Protein AF-A0A2D7FCI9-F1 (afdb_monomer)

Nearest PDB structures (foldseek):
  7xcl-assembly1_F  TM=9.206E-01  e=3.151E-03  Methanosarcina barkeri MS
  7xcm-assembly1_C  TM=9.207E-01  e=4.692E-03  Methanosarcina barkeri MS
  7xcn-assembly1_D  TM=9.193E-01  e=6.538E-03  Methanosarcina barkeri MS
  8fks-assembly1_SC  TM=2.539E-01  e=3.342E+00  Homo sapiens

Foldseek 3Di:
DCCVVVVVQCCLAPVAFFDPDQVVLVVLVVLVWDADPVSGGTRDHPVSCVVVVVVDDQWDWDCDPDNVPTDGDSDDPDPD

Structure (mmCIF, N/CA/C/O backbone):
data_AF-A0A2D7FCI9-F1
#
_entry.id   AF-A0A2D7FCI9-F1
#
loop_
_atom_site.group_PDB
_atom_site.id
_atom_site.type_symbol
_atom_site.label_atom_id
_atom_site.label_alt_id
_atom_site.label_comp_id
_atom_site.label_asym_id
_atom_site.label_entity_id
_atom_site.label_seq_id
_atom_site.pdbx_PDB_ins_code
_atom_site.Cartn_x
_atom_site.Cartn_y
_atom_site.Cartn_z
_atom_site.occupancy
_atom_site.B_iso_or_equiv
_atom_site.auth_seq_id
_atom_site.auth_comp_id
_atom_site.auth_asym_id
_atom_site.auth_atom_id
_atom_site.pdbx_PDB_model_num
ATOM 1 N N . MET A 1 1 ? -16.353 -2.672 -19.743 1.00 47.00 1 MET A N 1
ATOM 2 C CA . MET A 1 1 ? -15.263 -3.595 -19.354 1.00 47.00 1 MET A CA 1
ATOM 3 C C . MET A 1 1 ? -14.620 -3.068 -18.071 1.00 47.00 1 MET A C 1
ATOM 5 O O . MET A 1 1 ? -13.484 -2.621 -18.076 1.00 47.00 1 MET A O 1
ATOM 9 N N . LEU A 1 2 ? -15.411 -3.017 -16.992 1.00 58.81 2 LEU A N 1
ATOM 10 C CA . LEU A 1 2 ? -15.061 -2.392 -15.704 1.00 58.81 2 LEU A CA 1
ATOM 11 C C . LEU A 1 2 ? -15.382 -3.303 -14.506 1.00 58.81 2 LEU A C 1
ATOM 13 O O . LEU A 1 2 ? -15.025 -2.977 -13.376 1.00 58.81 2 LEU A O 1
ATOM 17 N N . ASP A 1 3 ? -16.046 -4.434 -14.738 1.00 75.00 3 ASP A N 1
ATOM 18 C CA . ASP A 1 3 ? -16.757 -5.140 -13.671 1.00 75.00 3 ASP A CA 1
ATOM 19 C C . ASP A 1 3 ? -15.803 -5.818 -12.694 1.00 75.00 3 ASP A C 1
ATOM 21 O O . ASP A 1 3 ? -15.995 -5.717 -11.490 1.00 75.00 3 ASP A O 1
ATOM 25 N N . ILE A 1 4 ? -14.705 -6.402 -13.188 1.00 87.19 4 ILE A N 1
ATOM 26 C CA . ILE A 1 4 ? -13.702 -7.032 -12.318 1.00 87.19 4 ILE A CA 1
ATOM 27 C C . ILE A 1 4 ? -12.991 -5.978 -11.467 1.00 87.19 4 ILE A C 1
ATOM 29 O O . ILE A 1 4 ? -12.789 -6.193 -10.276 1.00 87.19 4 ILE A O 1
ATOM 33 N N . HIS A 1 5 ? -12.630 -4.827 -12.044 1.00 87.94 5 HIS A N 1
ATOM 34 C CA . HIS A 1 5 ? -11.960 -3.772 -11.284 1.00 87.94 5 HIS A CA 1
ATOM 35 C C . HIS A 1 5 ? -12.867 -3.236 -10.174 1.00 87.94 5 HIS A C 1
ATOM 37 O O . HIS A 1 5 ? -12.457 -3.213 -9.019 1.00 87.94 5 HIS A O 1
ATOM 43 N N . ASN A 1 6 ? -14.109 -2.878 -10.499 1.00 88.12 6 ASN A N 1
ATOM 44 C CA . ASN A 1 6 ? -15.052 -2.352 -9.515 1.00 88.12 6 ASN A CA 1
ATOM 45 C C . ASN A 1 6 ? -15.408 -3.394 -8.448 1.00 88.12 6 ASN A C 1
ATOM 47 O O . ASN A 1 6 ? -15.371 -3.067 -7.265 1.00 88.12 6 ASN A O 1
ATOM 51 N N . ALA A 1 7 ? -15.648 -4.649 -8.843 1.00 89.69 7 ALA A N 1
ATOM 52 C CA . ALA A 1 7 ? -15.893 -5.741 -7.902 1.00 89.69 7 ALA A CA 1
ATOM 53 C C . ALA A 1 7 ? -14.699 -5.961 -6.961 1.00 89.69 7 ALA A C 1
ATOM 55 O O . ALA A 1 7 ? -14.879 -6.154 -5.764 1.00 89.69 7 ALA A O 1
ATOM 56 N N . THR A 1 8 ? -13.468 -5.866 -7.477 1.00 90.88 8 THR A N 1
ATOM 57 C CA . THR A 1 8 ? -12.261 -5.996 -6.646 1.00 90.88 8 THR A CA 1
ATOM 58 C C . THR A 1 8 ? -12.168 -4.854 -5.635 1.00 90.88 8 THR A C 1
ATOM 60 O O . THR A 1 8 ? -11.843 -5.091 -4.478 1.00 90.88 8 THR A O 1
ATOM 63 N N . MET A 1 9 ? -12.476 -3.619 -6.045 1.00 90.12 9 MET A N 1
ATOM 64 C CA . MET A 1 9 ? -12.456 -2.465 -5.137 1.00 90.12 9 MET A CA 1
ATOM 65 C C . MET A 1 9 ? -13.522 -2.584 -4.043 1.00 90.12 9 MET A C 1
ATOM 67 O O . MET A 1 9 ? -13.219 -2.320 -2.886 1.00 90.12 9 MET A O 1
ATOM 71 N N . GLN A 1 10 ? -14.719 -3.068 -4.383 1.00 90.00 10 GLN A N 1
ATOM 72 C CA . GLN A 1 10 ? -15.776 -3.319 -3.405 1.00 90.00 10 GLN A CA 1
ATOM 73 C C . GLN A 1 10 ? -15.353 -4.370 -2.367 1.00 90.00 10 GLN A C 1
ATOM 75 O O . GLN A 1 10 ? -15.518 -4.159 -1.170 1.00 90.00 10 GLN A O 1
ATOM 80 N N . VAL A 1 11 ? -14.735 -5.474 -2.801 1.00 91.31 11 VAL A N 1
ATOM 81 C CA . VAL A 1 11 ? -14.225 -6.509 -1.885 1.00 91.31 11 VAL A CA 1
ATOM 82 C C . VAL A 1 11 ? -13.154 -5.946 -0.942 1.00 91.31 11 VAL A C 1
ATOM 84 O O . VAL A 1 11 ? -13.192 -6.218 0.256 1.00 91.31 11 VAL A O 1
ATOM 87 N N . LEU A 1 12 ? -12.216 -5.144 -1.455 1.00 90.06 12 LEU A N 1
ATOM 88 C CA . LEU A 1 12 ? -11.139 -4.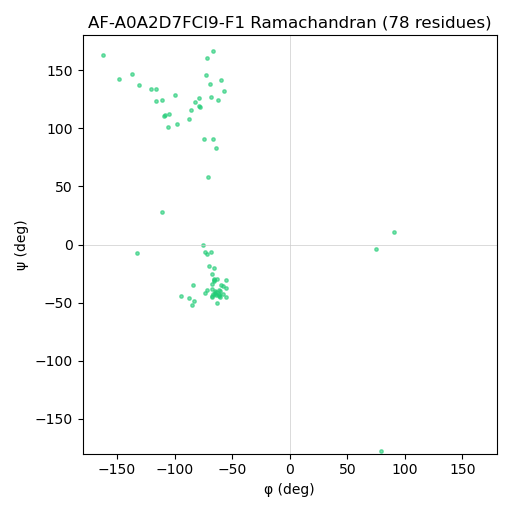554 -0.649 1.00 90.06 12 LEU A CA 1
ATOM 89 C C . LEU A 1 12 ? -11.641 -3.550 0.400 1.00 90.06 12 LEU A C 1
ATOM 91 O O . LEU A 1 12 ? -11.029 -3.426 1.466 1.00 90.06 12 LEU A O 1
ATOM 95 N N . GLU A 1 13 ? -12.736 -2.850 0.107 1.00 90.12 13 GLU A N 1
ATOM 96 C CA . GLU A 1 13 ? -13.319 -1.841 0.990 1.00 90.12 13 GLU A CA 1
ATOM 97 C C . GLU A 1 13 ? -14.312 -2.444 1.999 1.00 90.12 13 GLU A C 1
ATOM 99 O O . GLU A 1 13 ? -14.237 -2.140 3.191 1.00 90.12 13 GLU A O 1
ATOM 104 N N . GLU A 1 14 ? -15.213 -3.324 1.552 1.00 89.62 14 GLU A N 1
ATOM 105 C CA . GLU A 1 14 ? -16.289 -3.885 2.381 1.00 89.62 14 GLU A CA 1
ATOM 106 C C . GLU A 1 14 ? -15.819 -5.098 3.196 1.00 89.62 14 GLU A C 1
ATOM 108 O O . GLU A 1 14 ? -15.982 -5.144 4.424 1.00 89.62 14 GLU A O 1
ATOM 113 N N . ILE A 1 15 ? -15.203 -6.073 2.521 1.00 90.94 15 ILE A N 1
ATOM 114 C CA . ILE A 1 15 ? -14.770 -7.334 3.134 1.00 90.94 15 ILE A CA 1
ATOM 115 C C . ILE A 1 15 ? -13.406 -7.140 3.804 1.00 90.94 15 ILE A C 1
ATOM 117 O O . ILE A 1 15 ? -13.256 -7.463 4.979 1.00 90.94 15 ILE A O 1
ATOM 121 N N . GLY A 1 16 ? -12.447 -6.537 3.096 1.00 87.56 16 GLY A N 1
ATOM 122 C CA . GLY A 1 16 ? -11.063 -6.395 3.553 1.00 87.56 16 GLY A CA 1
ATOM 123 C C . GLY A 1 16 ? -10.233 -7.672 3.372 1.00 87.56 16 GLY A C 1
ATOM 124 O O . GLY A 1 16 ? -10.696 -8.665 2.812 1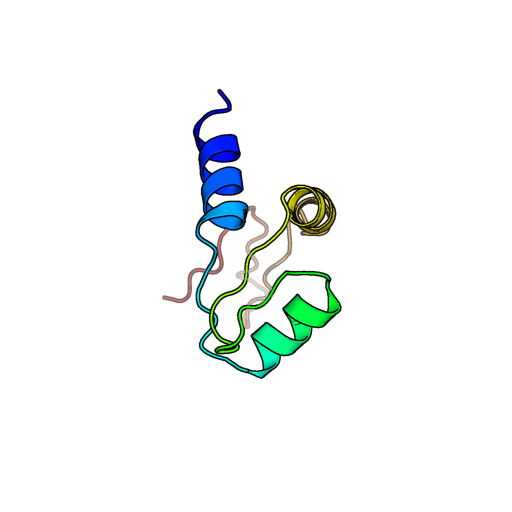.00 87.56 16 GLY A O 1
ATOM 125 N N . ILE A 1 17 ? -8.972 -7.633 3.807 1.00 90.94 17 ILE A N 1
ATOM 126 C CA . ILE A 1 17 ? -8.021 -8.752 3.723 1.00 90.94 17 ILE A CA 1
ATOM 127 C C . ILE A 1 17 ? -7.352 -8.958 5.081 1.00 90.94 17 ILE A C 1
ATOM 129 O O . ILE A 1 17 ? -6.912 -7.991 5.706 1.00 90.94 17 ILE A O 1
ATOM 133 N N . ASP A 1 18 ? -7.218 -10.217 5.497 1.00 91.75 18 ASP A N 1
ATOM 134 C CA . ASP A 1 18 ? -6.473 -10.581 6.699 1.00 91.75 18 ASP A CA 1
ATOM 135 C C . ASP A 1 18 ? -4.960 -10.586 6.452 1.00 91.75 18 ASP A C 1
ATOM 137 O O . ASP A 1 18 ? -4.422 -11.357 5.653 1.00 91.75 18 ASP A O 1
ATOM 141 N N . PHE A 1 19 ? -4.253 -9.741 7.195 1.00 90.75 19 PHE A N 1
ATOM 142 C CA . PHE A 1 19 ? -2.801 -9.689 7.240 1.00 90.75 19 PHE A CA 1
ATOM 143 C C . PHE A 1 19 ? -2.309 -10.291 8.554 1.00 90.75 19 PHE A C 1
ATOM 145 O O . PHE A 1 19 ? -2.264 -9.632 9.585 1.00 90.75 19 PHE A O 1
ATOM 152 N N . LEU A 1 20 ? -1.841 -11.538 8.489 1.00 90.62 20 LEU A N 1
ATOM 153 C CA . LEU A 1 20 ? -1.315 -12.279 9.646 1.00 90.62 20 LEU A CA 1
ATOM 154 C C . LEU A 1 20 ? 0.017 -11.731 10.195 1.00 90.62 20 LEU A C 1
ATOM 156 O O . LEU A 1 20 ? 0.534 -12.231 11.188 1.00 90.62 20 LEU A O 1
ATOM 160 N N . HIS A 1 21 ? 0.624 -10.755 9.518 1.00 90.75 21 HIS A N 1
ATOM 161 C CA . HIS A 1 21 ? 1.939 -10.232 9.866 1.00 90.75 21 HIS A CA 1
ATOM 162 C C . HIS A 1 21 ? 1.830 -8.823 10.465 1.00 90.75 21 HIS A C 1
ATOM 164 O O . HIS A 1 21 ? 1.619 -7.849 9.739 1.00 90.75 21 HIS A O 1
ATOM 170 N N . ASP A 1 22 ? 2.128 -8.675 11.756 1.00 88.50 22 ASP A N 1
ATOM 171 C CA . ASP A 1 22 ? 1.946 -7.422 12.513 1.00 88.50 22 ASP A CA 1
ATOM 172 C C . ASP A 1 22 ? 2.646 -6.197 11.905 1.00 88.50 22 ASP A C 1
ATOM 174 O O . ASP A 1 22 ? 2.120 -5.078 11.903 1.00 88.50 22 ASP A O 1
ATOM 178 N N . LYS A 1 23 ? 3.850 -6.378 11.337 1.00 90.38 23 LYS A N 1
ATOM 179 C CA . LYS A 1 23 ? 4.545 -5.261 10.667 1.00 90.38 23 LYS A CA 1
ATOM 180 C C . LYS A 1 23 ? 3.825 -4.806 9.396 1.00 90.38 23 LYS A C 1
ATOM 182 O O . LYS A 1 23 ? 3.857 -3.617 9.099 1.00 90.38 23 LYS A O 1
ATOM 187 N N . ALA A 1 24 ? 3.185 -5.716 8.660 1.00 90.69 24 ALA A N 1
ATOM 188 C CA . ALA A 1 24 ? 2.442 -5.365 7.453 1.00 90.69 24 ALA A CA 1
ATOM 189 C C . ALA A 1 24 ? 1.211 -4.532 7.826 1.00 90.69 24 ALA A C 1
ATOM 191 O O . ALA A 1 24 ? 1.011 -3.452 7.274 1.00 90.69 24 ALA A O 1
ATOM 192 N N . VAL A 1 25 ? 0.480 -4.962 8.858 1.00 90.69 25 VAL A N 1
ATOM 193 C CA . VAL A 1 25 ? -0.639 -4.211 9.447 1.00 90.69 25 VAL A CA 1
ATOM 194 C C . VAL A 1 25 ? -0.191 -2.817 9.881 1.00 90.69 25 VAL A C 1
ATOM 196 O O . VAL A 1 25 ? -0.837 -1.822 9.564 1.00 90.69 25 VAL A O 1
ATOM 199 N N . SER A 1 26 ? 0.957 -2.717 10.554 1.00 90.38 26 SER A N 1
ATOM 200 C CA . SER A 1 26 ? 1.512 -1.435 11.001 1.00 90.38 26 SER A CA 1
ATOM 201 C C . SER A 1 26 ? 1.830 -0.485 9.839 1.00 90.38 26 SER A C 1
ATOM 203 O O . S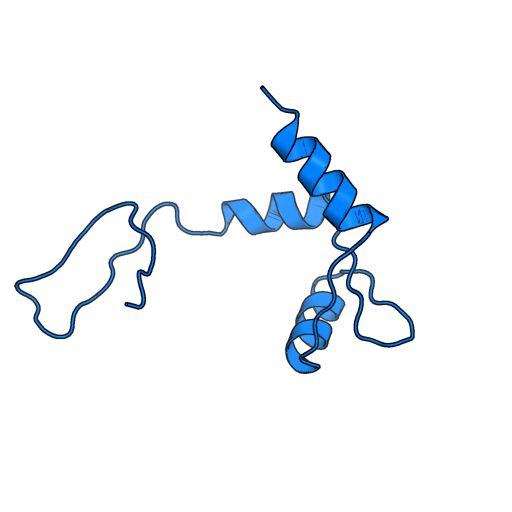ER A 1 26 ? 1.606 0.720 9.955 1.00 90.38 26 SER A O 1
ATOM 205 N N . VAL A 1 27 ? 2.346 -1.000 8.718 1.00 92.06 27 VAL A N 1
ATOM 206 C CA . VAL A 1 27 ? 2.599 -0.204 7.504 1.00 92.06 27 VAL A CA 1
ATOM 207 C C . VAL A 1 27 ? 1.284 0.262 6.880 1.00 92.06 27 VAL A C 1
ATOM 209 O O . VAL A 1 27 ? 1.155 1.437 6.548 1.00 92.06 27 VAL A O 1
ATOM 212 N N . LEU A 1 28 ? 0.292 -0.623 6.777 1.00 89.31 28 LEU A N 1
ATOM 213 C CA . LEU A 1 28 ? -1.009 -0.307 6.184 1.00 89.31 28 LEU A CA 1
ATOM 214 C C . LEU A 1 28 ? -1.805 0.691 7.035 1.00 89.31 28 LEU A C 1
ATOM 216 O O . LEU A 1 28 ? -2.387 1.631 6.497 1.00 89.31 28 LEU A O 1
ATOM 220 N N . ARG A 1 29 ? -1.747 0.570 8.366 1.00 89.75 29 ARG A N 1
ATOM 221 C CA . ARG A 1 29 ? -2.339 1.538 9.300 1.00 89.75 29 ARG A CA 1
ATOM 222 C C . ARG A 1 29 ? -1.713 2.925 9.140 1.00 89.75 29 ARG A C 1
ATOM 224 O O . ARG A 1 29 ? -2.428 3.919 9.099 1.00 89.75 29 ARG A O 1
ATOM 231 N N . LYS A 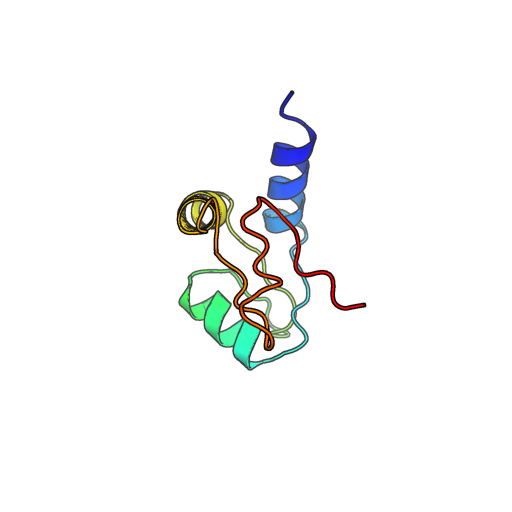1 30 ? -0.384 3.003 8.986 1.00 90.38 30 LYS A N 1
ATOM 232 C CA . LYS A 1 30 ? 0.323 4.267 8.696 1.00 90.38 30 LYS A CA 1
ATOM 233 C C . LYS A 1 30 ? -0.021 4.838 7.322 1.00 90.38 30 LYS A C 1
ATOM 235 O O . LYS A 1 30 ? -0.017 6.051 7.159 1.00 90.38 30 LYS A O 1
ATOM 240 N N . ALA A 1 31 ? -0.324 3.978 6.353 1.00 87.88 31 ALA A N 1
ATOM 241 C CA . ALA A 1 31 ? -0.782 4.379 5.028 1.00 87.88 31 ALA A CA 1
ATOM 242 C C . ALA A 1 31 ? -2.250 4.854 5.006 1.00 87.88 31 ALA A C 1
ATOM 244 O O . ALA A 1 31 ? -2.735 5.226 3.943 1.00 87.88 31 ALA A O 1
ATOM 245 N N . GLY A 1 32 ? -2.952 4.852 6.148 1.00 87.31 32 GLY A N 1
ATOM 246 C CA . GLY A 1 32 ? -4.337 5.314 6.265 1.00 87.31 32 GLY A CA 1
ATOM 247 C C . GLY A 1 32 ? -5.396 4.230 6.046 1.00 87.31 32 GLY A C 1
ATOM 248 O O . GLY A 1 32 ? -6.575 4.556 5.937 1.00 87.31 32 GLY A O 1
ATOM 249 N N . CYS A 1 33 ? -5.013 2.948 5.992 1.00 90.31 33 CYS A N 1
ATOM 250 C CA . CYS A 1 33 ? -5.979 1.849 5.913 1.00 90.31 33 CYS A CA 1
ATOM 251 C C . CYS A 1 33 ? -6.704 1.654 7.251 1.00 90.31 33 CYS A C 1
ATOM 253 O O . CYS A 1 33 ? -6.107 1.795 8.325 1.00 90.31 33 CYS A O 1
ATOM 255 N N . LYS A 1 34 ? -7.979 1.259 7.189 1.00 89.88 34 LYS A N 1
ATOM 256 C CA . LYS A 1 34 ? -8.765 0.909 8.377 1.00 89.88 34 LYS A CA 1
ATOM 257 C C . LYS A 1 34 ? -8.381 -0.501 8.812 1.00 89.88 34 LYS A C 1
ATOM 259 O O . LYS A 1 34 ? -8.440 -1.429 8.011 1.00 89.88 34 LYS A O 1
ATOM 264 N N . VAL A 1 35 ? -7.989 -0.657 10.069 1.00 90.50 35 VAL A N 1
ATOM 265 C CA . VAL A 1 35 ? -7.643 -1.958 10.655 1.00 90.50 35 VAL A CA 1
ATOM 266 C C . VAL A 1 35 ? -8.644 -2.260 11.757 1.00 90.50 35 VAL A C 1
ATOM 268 O O . VAL A 1 35 ? -8.919 -1.378 12.568 1.00 90.50 35 VAL A O 1
ATOM 271 N N . ASP A 1 36 ? -9.164 -3.480 11.769 1.00 87.69 36 ASP A N 1
ATOM 272 C CA . ASP A 1 36 ? -10.098 -3.951 12.788 1.00 87.69 36 ASP A CA 1
ATOM 273 C C . ASP A 1 36 ? -9.451 -4.068 14.182 1.00 87.69 36 ASP A C 1
ATOM 275 O O . ASP A 1 36 ? -8.222 -4.040 14.327 1.00 87.69 36 ASP A O 1
ATOM 279 N N . GLU A 1 37 ? -10.279 -4.217 15.215 1.00 77.94 37 GLU A N 1
ATOM 280 C CA . GLU A 1 37 ? -9.859 -4.308 16.620 1.00 77.94 37 GLU A CA 1
ATOM 281 C C . GLU A 1 37 ? -8.925 -5.497 16.878 1.00 77.94 37 GLU A C 1
ATOM 283 O O . GLU A 1 37 ? -7.956 -5.374 17.629 1.00 77.94 37 GLU A O 1
ATOM 288 N N . ASN A 1 38 ? -9.144 -6.613 16.176 1.00 82.25 38 ASN A N 1
ATOM 289 C CA . ASN A 1 38 ? -8.281 -7.795 16.252 1.00 82.25 38 ASN A CA 1
ATOM 290 C C . ASN A 1 38 ? -6.917 -7.601 15.567 1.00 82.25 38 ASN A C 1
ATOM 292 O O . ASN A 1 38 ? -6.050 -8.465 15.659 1.00 82.25 38 ASN A O 1
ATOM 296 N N . GLY A 1 39 ? -6.718 -6.493 14.844 1.00 80.88 39 GLY A N 1
ATOM 297 C CA . GLY A 1 39 ? -5.452 -6.157 14.196 1.00 80.88 39 GLY A CA 1
ATOM 298 C C . GLY A 1 39 ? -5.126 -6.961 12.936 1.00 80.88 39 GLY A C 1
ATOM 299 O O . GLY A 1 39 ? -4.126 -6.662 12.299 1.00 80.88 39 GLY A O 1
ATOM 300 N N . LEU A 1 40 ? -5.944 -7.942 12.556 1.00 85.94 40 LEU A N 1
ATOM 301 C CA . LEU A 1 40 ? -5.679 -8.830 11.419 1.00 85.94 40 LEU A CA 1
ATOM 302 C C . LEU A 1 40 ? -6.348 -8.330 10.138 1.00 85.94 40 LEU A C 1
ATOM 304 O O . LEU A 1 40 ? -5.708 -8.279 9.089 1.00 85.94 40 LEU A O 1
ATOM 308 N N . LEU A 1 41 ? -7.605 -7.899 10.233 1.00 90.50 41 LEU A N 1
ATOM 309 C CA . LEU A 1 41 ? -8.385 -7.482 9.077 1.00 90.50 41 LEU A CA 1
ATOM 310 C C . LEU A 1 41 ? -8.070 -6.034 8.694 1.00 90.50 41 LEU A C 1
ATOM 312 O O . LEU A 1 41 ? -8.251 -5.109 9.491 1.00 90.50 41 LEU A O 1
ATOM 316 N N . VAL A 1 42 ? -7.635 -5.832 7.451 1.00 92.81 42 VAL A N 1
ATOM 317 C CA . VAL A 1 42 ? -7.348 -4.513 6.883 1.00 92.81 42 VAL A CA 1
ATOM 318 C C . VAL A 1 42 ? -8.302 -4.224 5.729 1.00 92.81 42 VAL A C 1
ATOM 320 O O . VAL A 1 42 ? -8.344 -4.959 4.743 1.00 92.81 42 VAL A O 1
ATOM 323 N N . ARG A 1 43 ? -9.032 -3.113 5.831 1.00 92.50 43 ARG A N 1
ATOM 324 C CA . ARG A 1 43 ? -9.860 -2.550 4.760 1.00 92.50 43 ARG A CA 1
ATOM 325 C C . ARG A 1 43 ? -9.120 -1.405 4.089 1.00 92.50 43 ARG A C 1
ATOM 327 O O . ARG A 1 43 ? -8.627 -0.487 4.757 1.00 92.50 43 ARG A O 1
ATOM 334 N N . ILE A 1 44 ? -9.038 -1.473 2.767 1.00 92.12 44 ILE A N 1
ATOM 335 C CA . ILE A 1 44 ? -8.264 -0.539 1.953 1.00 92.12 44 ILE A CA 1
ATOM 336 C C . ILE A 1 44 ? -9.241 0.311 1.148 1.00 92.12 44 ILE A C 1
ATOM 338 O O . ILE A 1 44 ? -10.060 -0.217 0.404 1.00 92.12 44 ILE A O 1
ATOM 342 N N . ASP A 1 45 ? -9.133 1.628 1.296 1.00 90.44 45 ASP A N 1
ATOM 343 C CA . ASP A 1 45 ? -9.956 2.582 0.558 1.00 90.44 45 ASP A CA 1
ATOM 344 C C . ASP A 1 45 ? -9.582 2.595 -0.934 1.00 90.44 45 ASP A C 1
ATOM 346 O O . ASP A 1 45 ? -8.397 2.581 -1.297 1.00 90.44 45 ASP A O 1
ATOM 350 N N . GLN A 1 46 ? -10.585 2.650 -1.811 1.00 87.88 46 GLN A N 1
ATOM 351 C CA . GLN A 1 46 ? -10.370 2.660 -3.257 1.00 87.88 46 GLN A CA 1
ATOM 352 C C . GLN A 1 46 ? -9.479 3.829 -3.712 1.00 87.88 46 GLN A C 1
ATOM 354 O O . GLN A 1 46 ? -8.676 3.662 -4.638 1.00 87.88 46 GLN A O 1
ATOM 359 N N . ALA A 1 47 ? -9.584 5.004 -3.084 1.00 88.44 47 ALA A N 1
ATOM 360 C CA . ALA A 1 47 ? -8.759 6.160 -3.418 1.00 88.44 47 ALA A CA 1
ATOM 361 C C . ALA A 1 47 ? -7.27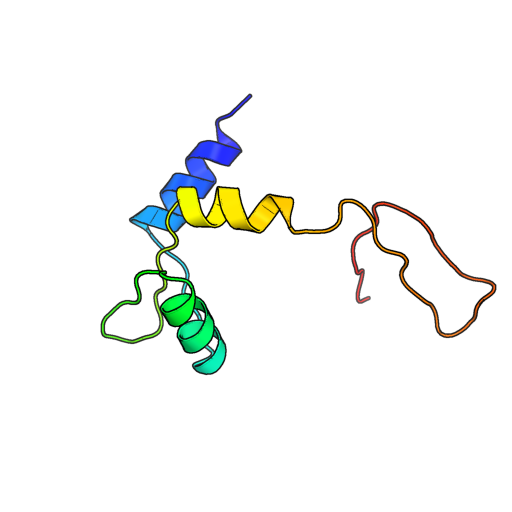7 5.883 -3.133 1.00 88.44 47 ALA A C 1
ATOM 363 O O . ALA A 1 47 ? -6.426 6.187 -3.971 1.00 88.44 47 ALA A O 1
ATOM 364 N N . LEU A 1 48 ? -6.975 5.215 -2.014 1.00 88.50 48 LEU A N 1
ATOM 365 C CA . LEU A 1 48 ? -5.610 4.822 -1.669 1.00 88.50 48 LEU A CA 1
ATOM 366 C C . LEU A 1 48 ? -5.045 3.828 -2.691 1.00 88.50 48 LEU A C 1
ATOM 368 O O . LEU A 1 48 ? -3.911 3.982 -3.144 1.00 88.50 48 LEU A O 1
ATOM 372 N N . VAL A 1 49 ? -5.832 2.832 -3.111 1.00 88.19 49 VAL A N 1
ATOM 373 C CA . VAL A 1 49 ? -5.394 1.876 -4.145 1.00 88.19 49 VAL A CA 1
ATOM 374 C C . VAL A 1 49 ? -5.079 2.603 -5.451 1.00 88.19 49 VAL A C 1
ATOM 376 O O . VAL A 1 49 ? -4.030 2.371 -6.055 1.00 88.19 49 V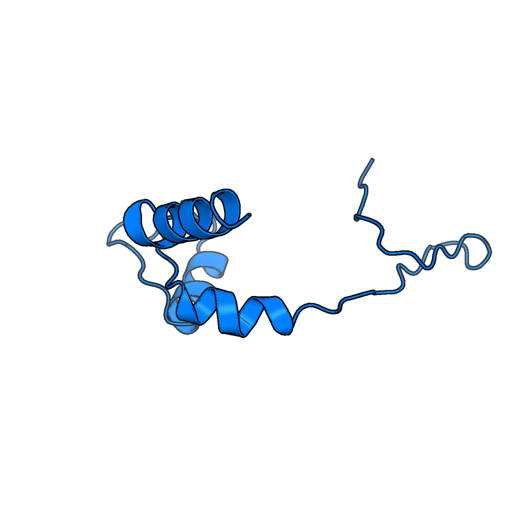AL A O 1
ATOM 379 N N . ARG A 1 50 ? -5.950 3.521 -5.876 1.00 87.81 50 ARG A N 1
ATOM 380 C CA . ARG A 1 50 ? -5.759 4.296 -7.110 1.00 87.81 50 ARG A CA 1
ATOM 381 C C . ARG A 1 50 ? -4.561 5.240 -7.053 1.00 87.81 50 ARG A C 1
ATOM 383 O O . ARG A 1 50 ? -3.960 5.483 -8.091 1.00 87.81 50 ARG A O 1
ATOM 390 N N . GLU A 1 51 ? -4.194 5.736 -5.876 1.00 89.50 51 GLU A N 1
ATOM 391 C CA . GLU A 1 51 ? -2.983 6.541 -5.682 1.00 89.50 51 GLU A CA 1
ATOM 392 C C . GLU A 1 51 ? -1.711 5.682 -5.734 1.00 89.50 51 GLU A C 1
ATOM 394 O O . GLU A 1 51 ? -0.710 6.076 -6.331 1.00 89.50 51 GLU A O 1
ATOM 399 N N . LYS A 1 52 ? -1.731 4.494 -5.114 1.00 89.06 52 LYS A N 1
ATOM 400 C CA . LYS A 1 52 ? -0.529 3.660 -4.970 1.00 89.06 52 LYS A CA 1
ATOM 401 C C . LYS A 1 52 ? -0.229 2.789 -6.188 1.00 89.06 52 LYS A C 1
ATOM 403 O O . LYS A 1 52 ? 0.943 2.593 -6.497 1.00 89.06 52 LYS A O 1
ATOM 408 N N . VAL A 1 53 ? -1.239 2.280 -6.897 1.00 88.75 53 VAL A N 1
ATOM 409 C CA . VAL A 1 53 ? -1.041 1.397 -8.067 1.00 88.75 53 VAL A CA 1
ATOM 410 C C . VAL A 1 53 ? -0.189 2.044 -9.176 1.00 88.75 53 VAL A C 1
ATOM 412 O O . VAL A 1 53 ? 0.710 1.369 -9.674 1.00 88.75 53 VAL A O 1
ATOM 415 N N . PRO A 1 54 ? -0.374 3.327 -9.544 1.00 89.25 54 PRO A N 1
ATOM 416 C CA . PRO A 1 54 ? 0.452 3.989 -10.557 1.00 89.25 54 PRO A CA 1
ATOM 417 C C . PRO A 1 54 ? 1.925 4.171 -10.172 1.00 89.25 54 PRO A C 1
ATOM 419 O O . PRO A 1 54 ? 2.754 4.362 -11.056 1.00 89.25 54 PRO A O 1
ATOM 422 N N . LEU A 1 55 ? 2.267 4.121 -8.877 1.00 87.94 55 LEU A N 1
ATOM 423 C CA . LEU A 1 55 ? 3.662 4.199 -8.424 1.00 87.94 55 LEU A CA 1
ATOM 424 C C . LEU A 1 55 ? 4.454 2.936 -8.783 1.00 87.94 55 LEU A C 1
ATOM 426 O O . LEU A 1 55 ? 5.685 2.956 -8.777 1.00 87.94 55 LEU A O 1
ATOM 430 N N . ALA A 1 56 ? 3.767 1.830 -9.077 1.00 86.12 56 ALA A N 1
ATOM 431 C CA . ALA A 1 56 ? 4.417 0.621 -9.540 1.00 86.12 56 ALA A CA 1
ATOM 432 C C . ALA A 1 56 ? 5.004 0.847 -10.940 1.00 86.12 56 ALA A C 1
ATOM 434 O O . ALA A 1 56 ? 4.309 1.253 -11.874 1.00 86.12 56 ALA A O 1
ATOM 435 N N . LEU A 1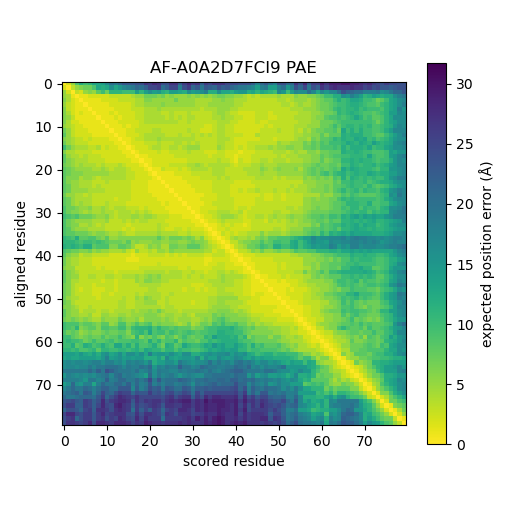 57 ? 6.296 0.550 -11.090 1.00 79.81 57 LEU A N 1
ATOM 436 C CA . LEU A 1 57 ? 6.978 0.616 -12.379 1.00 79.81 57 LEU A CA 1
ATOM 437 C C . LEU A 1 57 ? 6.268 -0.281 -13.400 1.00 79.81 57 LEU A C 1
ATOM 439 O O . LEU A 1 57 ? 5.994 -1.452 -13.135 1.00 79.81 57 LEU A O 1
ATOM 443 N N . SER A 1 58 ? 6.018 0.256 -14.595 1.00 83.12 58 SER A N 1
ATOM 444 C CA . SER A 1 58 ? 5.380 -0.491 -15.686 1.00 83.12 58 SER A CA 1
ATOM 445 C C . SER A 1 58 ? 6.265 -1.621 -16.223 1.00 83.12 58 SER A C 1
ATOM 447 O O . SER A 1 58 ? 5.750 -2.598 -16.774 1.00 83.12 58 SER A O 1
ATOM 449 N N . GLN A 1 59 ? 7.585 -1.485 -16.061 1.00 77.31 59 GLN A N 1
ATOM 450 C CA . GLN A 1 59 ? 8.611 -2.463 -16.410 1.00 77.31 59 GLN A CA 1
ATOM 451 C C . GLN A 1 59 ? 9.784 -2.337 -15.432 1.00 77.31 59 GLN A C 1
ATOM 453 O O . GLN A 1 59 ? 10.155 -1.232 -15.040 1.00 77.31 59 GLN A O 1
ATOM 458 N N . PHE A 1 60 ? 10.390 -3.460 -15.058 1.00 76.88 60 PHE A N 1
ATOM 459 C CA . PHE A 1 60 ? 11.634 -3.489 -14.294 1.00 76.88 60 PHE A CA 1
ATOM 460 C C . PHE A 1 60 ? 12.558 -4.557 -14.877 1.00 76.88 60 PHE A C 1
ATOM 462 O O . PHE A 1 60 ? 12.100 -5.587 -15.373 1.00 76.88 60 PHE A O 1
ATOM 469 N N . THR A 1 61 ? 13.865 -4.313 -14.819 1.00 72.25 61 THR A N 1
ATOM 470 C CA . THR A 1 61 ? 14.866 -5.282 -15.269 1.00 72.25 61 THR A CA 1
ATOM 471 C C . THR A 1 61 ? 15.170 -6.238 -14.130 1.00 72.25 61 THR A C 1
ATOM 473 O O . THR A 1 61 ? 15.693 -5.835 -13.091 1.00 72.25 61 THR A O 1
ATOM 476 N N . MET A 1 62 ? 14.855 -7.517 -14.315 1.00 73.56 62 MET A N 1
ATOM 477 C CA . MET A 1 62 ? 15.312 -8.550 -13.397 1.00 73.56 62 MET A CA 1
ATOM 478 C C . MET A 1 62 ? 16.775 -8.850 -13.708 1.00 73.56 62 MET A C 1
ATOM 480 O O . MET A 1 62 ? 17.095 -9.263 -14.819 1.00 73.56 62 MET A O 1
ATOM 484 N N . ILE A 1 63 ? 17.666 -8.615 -12.744 1.00 73.69 63 ILE A N 1
ATOM 485 C CA . ILE A 1 63 ? 19.101 -8.848 -12.923 1.00 73.69 63 ILE A CA 1
ATOM 486 C C . ILE A 1 63 ? 19.403 -10.311 -12.553 1.00 73.69 63 ILE A C 1
ATOM 488 O O . ILE A 1 63 ? 19.347 -10.663 -11.372 1.00 73.69 63 ILE A O 1
ATOM 492 N N . PRO A 1 64 ? 19.694 -11.190 -13.528 1.00 71.56 64 PRO A N 1
ATOM 493 C CA . PRO A 1 64 ? 20.095 -12.565 -13.257 1.00 71.56 64 PRO A CA 1
ATOM 494 C C . PRO A 1 64 ? 21.514 -12.632 -12.684 1.00 71.56 64 PRO A C 1
ATOM 496 O O . PRO A 1 64 ? 22.342 -11.750 -12.896 1.00 71.56 64 PRO A O 1
ATOM 499 N N . ARG A 1 65 ? 21.828 -13.754 -12.027 1.00 75.31 65 ARG A N 1
ATOM 500 C CA . ARG A 1 65 ? 23.200 -14.060 -11.582 1.00 75.31 65 ARG A CA 1
ATOM 501 C C . ARG A 1 65 ? 24.188 -14.207 -12.749 1.00 75.31 65 ARG A C 1
ATOM 503 O O . ARG A 1 65 ? 25.365 -13.928 -12.568 1.00 75.31 65 ARG A O 1
ATOM 510 N N . ASN A 1 66 ? 23.717 -14.651 -13.920 1.00 78.31 66 ASN A N 1
ATOM 511 C CA . ASN A 1 66 ? 24.494 -14.692 -15.161 1.00 78.31 66 ASN A CA 1
ATOM 512 C C . ASN A 1 66 ? 24.031 -13.548 -16.092 1.00 78.31 66 ASN A C 1
ATOM 514 O O . ASN A 1 66 ? 22.898 -13.633 -16.577 1.00 78.31 66 ASN A O 1
ATOM 518 N N . PRO A 1 67 ? 24.871 -12.528 -16.359 1.00 68.00 67 PRO A N 1
ATOM 519 C CA . PRO A 1 67 ? 24.525 -11.363 -17.180 1.00 68.00 67 PRO A CA 1
ATOM 520 C C . PRO A 1 67 ? 24.018 -11.695 -18.591 1.00 68.00 67 PRO A C 1
ATOM 522 O O . PRO A 1 67 ? 23.150 -10.986 -19.094 1.00 68.00 67 PRO A O 1
ATOM 525 N N . ASP A 1 68 ? 24.474 -12.801 -19.188 1.00 70.19 68 ASP A N 1
AT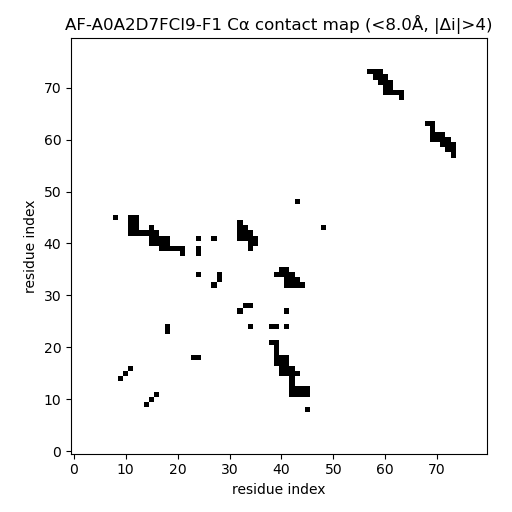OM 526 C CA . ASP A 1 68 ? 24.117 -13.210 -20.558 1.00 70.19 68 ASP A CA 1
ATOM 527 C C . ASP A 1 68 ? 22.680 -13.745 -20.685 1.00 70.19 68 ASP A C 1
ATOM 529 O O . ASP A 1 68 ? 22.197 -14.021 -21.782 1.00 70.19 68 ASP A O 1
ATOM 533 N N . ARG A 1 69 ? 21.974 -13.913 -19.560 1.00 70.38 69 ARG A N 1
ATOM 534 C CA . 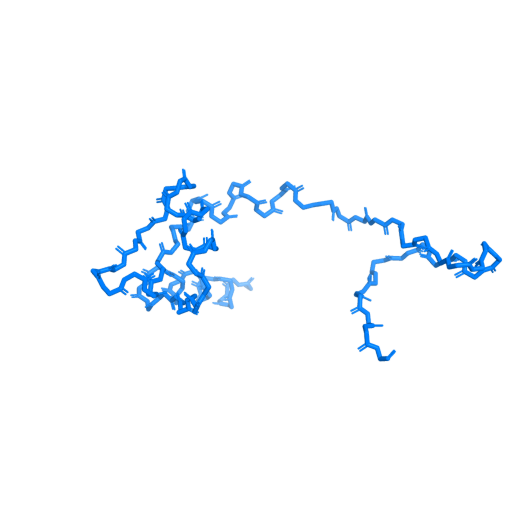ARG A 1 69 ? 20.570 -14.353 -19.509 1.00 70.38 69 ARG A CA 1
ATOM 535 C C . ARG A 1 69 ? 19.627 -13.243 -19.054 1.00 70.38 69 ARG A C 1
ATOM 537 O O . ARG A 1 69 ? 18.602 -13.527 -18.433 1.00 70.38 69 ARG A O 1
ATOM 544 N N . GLN A 1 70 ? 19.983 -11.981 -19.300 1.00 61.16 70 GLN A N 1
ATOM 545 C CA . GLN A 1 70 ? 19.092 -10.863 -19.000 1.00 61.16 70 GLN A CA 1
ATOM 546 C C . GLN A 1 70 ? 17.808 -10.961 -19.825 1.00 61.16 70 GLN A C 1
ATOM 548 O O . GLN A 1 70 ? 17.839 -11.008 -21.052 1.00 61.16 70 GLN A O 1
ATOM 553 N N . VAL A 1 71 ? 16.673 -10.967 -19.127 1.00 65.50 71 VAL A N 1
ATOM 554 C CA . VAL A 1 71 ? 15.347 -10.892 -19.737 1.00 65.50 71 VAL A CA 1
ATOM 555 C C . VAL A 1 71 ? 14.769 -9.520 -19.413 1.00 65.50 71 VAL A C 1
ATOM 557 O O . VAL A 1 71 ? 14.443 -9.226 -18.263 1.00 65.50 71 VAL A O 1
ATOM 560 N N . THR A 1 72 ? 14.640 -8.673 -20.432 1.00 56.62 72 THR A N 1
ATOM 561 C CA . THR A 1 72 ? 13.903 -7.408 -20.344 1.00 56.62 72 THR A CA 1
ATOM 562 C C . THR A 1 72 ? 12.510 -7.650 -20.906 1.00 56.62 72 THR A C 1
ATOM 564 O O . THR A 1 72 ? 12.321 -7.779 -22.113 1.00 56.62 72 THR A O 1
ATOM 567 N N . GLY A 1 73 ? 11.520 -7.772 -20.030 1.00 56.78 73 GLY A N 1
ATOM 568 C CA . GLY A 1 73 ? 10.142 -7.999 -20.438 1.00 56.78 73 GLY A CA 1
ATOM 569 C C . GLY A 1 73 ? 9.162 -7.666 -19.327 1.00 56.78 73 GLY A C 1
ATOM 570 O O . GLY A 1 73 ? 9.525 -7.590 -18.156 1.00 56.78 73 GLY A O 1
ATOM 571 N N . ARG A 1 74 ? 7.891 -7.504 -19.705 1.00 50.38 74 ARG A N 1
ATOM 572 C CA . ARG A 1 74 ? 6.736 -7.393 -18.801 1.00 50.38 74 ARG A CA 1
ATOM 573 C C . ARG A 1 74 ? 6.472 -8.764 -18.159 1.00 50.38 74 ARG A C 1
ATOM 575 O O . ARG A 1 74 ? 5.436 -9.367 -18.413 1.00 50.38 74 ARG A O 1
ATOM 582 N N . GLN A 1 75 ? 7.452 -9.330 -17.455 1.00 54.03 75 GLN A N 1
ATOM 583 C CA . GLN A 1 75 ? 7.391 -10.701 -16.959 1.00 54.03 75 GLN A CA 1
ATOM 584 C C . GLN A 1 75 ? 7.494 -10.789 -15.441 1.00 54.03 75 GLN A C 1
ATOM 586 O O . GLN A 1 75 ? 8.308 -10.156 -14.772 1.00 54.03 75 GLN A O 1
ATOM 591 N N . VAL A 1 76 ? 6.566 -11.602 -14.956 1.00 51.47 76 VAL A N 1
ATOM 592 C CA . VAL A 1 76 ? 6.268 -11.991 -13.590 1.00 51.47 76 VAL A CA 1
ATOM 593 C C . VAL A 1 76 ? 7.491 -12.659 -12.968 1.00 51.47 76 VAL A C 1
ATOM 595 O O . VAL A 1 76 ? 8.191 -13.429 -13.624 1.00 51.47 76 VAL A O 1
ATOM 598 N N . CYS A 1 77 ? 7.737 -12.373 -11.689 1.00 39.72 77 CYS A N 1
ATOM 599 C CA . CYS A 1 77 ? 8.709 -13.092 -10.875 1.00 39.72 77 CYS A CA 1
ATOM 600 C C . CYS A 1 77 ? 8.256 -14.550 -10.712 1.00 39.72 77 CYS A C 1
ATOM 602 O O . CYS A 1 77 ? 7.618 -14.902 -9.722 1.00 39.72 77 CYS A O 1
ATOM 604 N N . ASN A 1 78 ? 8.553 -15.401 -11.694 1.00 38.69 78 ASN A N 1
ATOM 605 C CA . ASN A 1 78 ? 8.403 -16.839 -11.541 1.00 38.69 78 ASN A CA 1
ATOM 606 C C . ASN A 1 78 ? 9.545 -17.333 -10.654 1.00 38.69 78 ASN A C 1
ATOM 608 O O . ASN A 1 78 ? 10.626 -17.678 -11.124 1.00 38.69 78 ASN A O 1
ATOM 612 N N . ARG A 1 79 ? 9.280 -17.363 -9.344 1.00 38.50 79 ARG A N 1
ATOM 613 C CA . ARG A 1 79 ? 9.863 -18.383 -8.472 1.00 38.50 79 ARG A CA 1
ATOM 614 C C . ARG A 1 79 ? 9.267 -19.727 -8.896 1.00 38.50 79 ARG A C 1
ATOM 616 O O . ARG A 1 79 ? 8.205 -20.105 -8.407 1.00 38.50 79 ARG A O 1
ATOM 623 N N . GLN A 1 80 ? 9.928 -20.408 -9.822 1.00 36.41 80 GLN A N 1
ATOM 624 C CA . GLN A 1 80 ? 9.997 -21.867 -9.791 1.00 36.41 80 GLN A CA 1
ATOM 625 C C . GLN A 1 80 ? 11.395 -22.250 -9.324 1.00 36.41 80 GLN A C 1
ATOM 627 O O . GLN A 1 80 ? 12.358 -21.585 -9.773 1.00 36.41 80 GLN A O 1
#

Mean predicted aligned error: 8.76 Å

pLDDT: mean 80.27, std 14.94, range [36.41, 92.81]

Radius of gyration: 16.8 Å; Cα contacts (8 Å, |Δi|>4): 71; chains: 1; bounding box: 41×28×37 Å

Solvent-accessible surface area (backbone atoms only — not comparable to full-atom values): 5008 Å² total; per-residue (Å²): 144,54,65,68,62,53,52,51,42,49,43,32,48,74,73,33,48,77,38,93,44,70,68,57,39,53,51,40,46,74,71,68,31,52,62,44,95,87,54,33,43,35,25,42,52,60,69,59,50,66,62,51,58,73,73,53,72,89,63,66,76,57,84,50,98,52,74,93,65,60,57,83,50,90,66,78,89,76,85,124

Sequence (80 aa):
MLDIHNATMQVLEEIGIDFLHDKAVSVLRKAGCKVDENGLLVRIDQALVREKVPLALSQFTMIPRNPDRQVTGRQVCNRQ

Secondary structure (DSSP, 8-state):
--HHHHHHHHIIIII-EE---HHHHHHHHHTT-EE-TTS-EEE--HHHHHHHGGGS-S---B--SSGGG-B-SS------